Protein AF-A0A139CU90-F1 (afdb_monomer_lite)

Radius of gyration: 16.17 Å; chains: 1; bounding box: 55×35×34 Å

Structure (mmCIF, N/CA/C/O backbone):
data_AF-A0A139CU90-F1
#
_entry.id   AF-A0A139CU90-F1
#
loop_
_atom_site.group_PDB
_atom_site.id
_atom_site.type_symbol
_atom_site.label_atom_id
_atom_site.label_alt_id
_atom_site.label_comp_id
_atom_site.label_asym_id
_atom_site.label_entity_id
_atom_site.label_seq_id
_atom_site.pdbx_PDB_ins_code
_atom_site.Cartn_x
_atom_site.Cartn_y
_atom_site.Cartn_z
_atom_site.occupancy
_atom_site.B_iso_or_equiv
_atom_site.auth_seq_id
_atom_site.auth_comp_id
_atom_site.auth_asym_id
_atom_site.auth_atom_id
_atom_site.pdbx_PDB_model_num
ATOM 1 N N . MET A 1 1 ? -33.641 -4.699 -5.120 1.00 36.62 1 MET A N 1
ATOM 2 C CA . MET A 1 1 ? -32.927 -4.790 -3.833 1.00 36.62 1 MET A CA 1
ATOM 3 C C . MET A 1 1 ? -31.655 -3.981 -3.965 1.00 36.62 1 MET A C 1
ATOM 5 O O . MET A 1 1 ? -30.816 -4.334 -4.775 1.00 36.62 1 MET A O 1
ATOM 9 N N . GLY A 1 2 ? -31.570 -2.863 -3.257 1.00 38.25 2 GLY A N 1
ATOM 10 C CA . GLY A 1 2 ? -30.395 -2.001 -3.213 1.00 38.25 2 GLY A CA 1
ATOM 11 C C . GLY A 1 2 ? -30.595 -1.073 -2.029 1.00 38.25 2 GLY A C 1
ATOM 12 O O . GLY A 1 2 ? -31.448 -0.191 -2.090 1.00 38.25 2 GLY A O 1
ATOM 13 N N . GLN A 1 3 ? -29.927 -1.357 -0.915 1.00 35.12 3 GLN A N 1
ATOM 14 C CA . GLN A 1 3 ? -29.961 -0.478 0.247 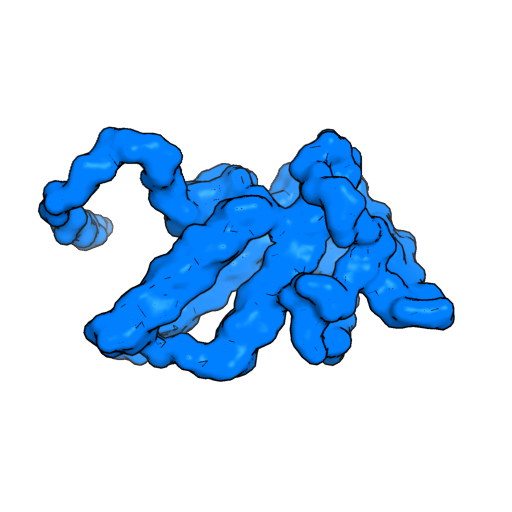1.00 35.12 3 GLN A CA 1
ATOM 15 C C . GLN A 1 3 ? -28.968 0.657 0.003 1.00 35.12 3 GLN A C 1
ATOM 17 O O . GLN A 1 3 ? -27.760 0.449 -0.002 1.00 35.12 3 GLN A O 1
ATOM 22 N N . LEU A 1 4 ? -29.513 1.849 -0.242 1.00 42.84 4 LEU A N 1
ATOM 23 C CA . LEU A 1 4 ? -28.793 3.108 -0.112 1.00 42.84 4 LEU A CA 1
ATOM 24 C C . LEU A 1 4 ? -28.614 3.413 1.378 1.00 42.84 4 LEU A C 1
ATOM 26 O O . LEU A 1 4 ? -29.595 3.467 2.122 1.00 42.84 4 LEU A O 1
ATOM 30 N N . PHE A 1 5 ? -27.376 3.649 1.797 1.00 36.12 5 PHE A N 1
ATOM 31 C CA . PHE A 1 5 ? -27.081 4.268 3.087 1.00 36.12 5 PHE A CA 1
ATOM 32 C C . PHE A 1 5 ? -27.423 5.768 3.024 1.00 36.12 5 PHE A C 1
ATOM 34 O O . PHE A 1 5 ? -27.064 6.421 2.041 1.00 36.12 5 PHE A O 1
ATOM 41 N N . PRO A 1 6 ? -28.088 6.358 4.035 1.00 43.38 6 PRO A N 1
ATOM 42 C CA . PRO A 1 6 ? -28.308 7.794 4.065 1.00 43.38 6 PRO A CA 1
ATOM 43 C C . PRO A 1 6 ? -27.098 8.478 4.714 1.00 43.38 6 PRO A C 1
ATOM 45 O O . PRO A 1 6 ? -26.855 8.315 5.907 1.00 43.38 6 PRO A O 1
ATOM 48 N N . ILE A 1 7 ? -26.355 9.277 3.945 1.00 50.06 7 ILE A N 1
ATOM 49 C CA . ILE A 1 7 ? -25.358 10.204 4.494 1.00 50.06 7 ILE A CA 1
ATOM 50 C C . ILE A 1 7 ? -25.987 11.596 4.507 1.00 50.06 7 ILE A C 1
ATOM 52 O O . ILE A 1 7 ? -26.046 12.296 3.499 1.00 50.06 7 ILE A O 1
ATOM 56 N N . THR A 1 8 ? -26.509 11.996 5.663 1.00 49.69 8 THR A N 1
ATOM 57 C CA . THR A 1 8 ? -26.955 13.369 5.895 1.00 49.69 8 THR A CA 1
ATOM 58 C C . THR A 1 8 ? -25.757 14.265 6.194 1.00 49.69 8 THR A C 1
ATOM 60 O O . THR A 1 8 ? -25.153 14.159 7.257 1.00 49.69 8 THR A O 1
ATOM 63 N N . GLY A 1 9 ? -25.477 15.173 5.258 1.00 47.31 9 GLY A N 1
ATOM 64 C CA . GLY A 1 9 ? -25.091 16.562 5.518 1.00 47.31 9 GLY A CA 1
ATOM 65 C C . GLY A 1 9 ? -23.847 16.816 6.367 1.00 47.31 9 GLY A C 1
ATOM 66 O O . GLY A 1 9 ? -23.964 17.166 7.537 1.00 47.31 9 GLY A O 1
ATOM 67 N N . VAL A 1 10 ? -22.676 16.807 5.727 1.00 41.56 10 VAL A N 1
ATOM 68 C CA . VAL A 1 10 ? -21.528 17.648 6.104 1.00 41.56 10 VAL A CA 1
ATOM 69 C C . VAL A 1 10 ? -20.934 18.211 4.809 1.00 41.56 10 VAL A C 1
ATOM 71 O O . VAL A 1 10 ? -20.835 17.493 3.820 1.00 41.56 10 VAL A O 1
ATOM 74 N N . ASN A 1 11 ? -20.635 19.512 4.804 1.00 36.09 11 ASN A N 1
ATOM 75 C CA . ASN A 1 11 ? -20.187 20.315 3.661 1.00 36.09 11 ASN A CA 1
ATOM 76 C C . ASN A 1 11 ? -19.206 19.588 2.721 1.00 36.09 11 ASN A C 1
ATOM 78 O O . ASN A 1 11 ? -18.043 19.385 3.059 1.00 36.09 11 ASN A O 1
ATOM 82 N N . MET A 1 12 ? -19.686 19.264 1.517 1.00 47.69 12 MET A N 1
ATOM 83 C CA . MET A 1 12 ? -18.894 18.766 0.393 1.00 47.69 12 MET A CA 1
ATOM 84 C C . MET A 1 12 ? -18.181 19.923 -0.316 1.00 47.69 12 MET A C 1
ATOM 86 O O . MET A 1 12 ? -18.684 20.459 -1.305 1.00 47.69 12 MET A O 1
ATOM 90 N N . SER A 1 13 ? -17.004 20.308 0.166 1.00 53.62 13 SER A N 1
ATOM 91 C CA 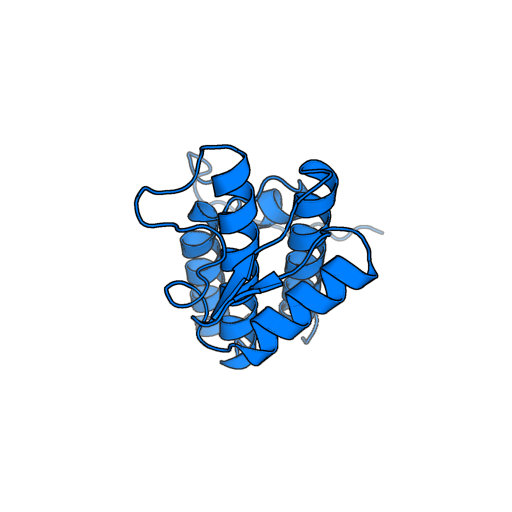. SER A 1 13 ? -16.053 21.061 -0.653 1.00 53.62 13 SER A CA 1
ATOM 92 C C . SER A 1 13 ? -14.620 20.780 -0.194 1.00 53.62 13 SER A C 1
ATOM 94 O O . SER A 1 13 ? -14.261 21.162 0.914 1.00 53.62 13 SER A O 1
ATOM 96 N N . GLU A 1 14 ? -13.847 20.140 -1.084 1.00 43.12 14 GLU A N 1
ATOM 97 C CA . GLU A 1 14 ? -12.376 19.940 -1.126 1.00 43.12 14 GLU A CA 1
ATOM 98 C C . GLU A 1 14 ? -11.785 18.571 -0.734 1.00 43.12 14 GLU A C 1
ATOM 100 O O . GLU A 1 14 ? -10.727 18.222 -1.256 1.00 43.12 14 GLU A O 1
ATOM 105 N N . GLU A 1 15 ? -12.469 17.724 0.034 1.00 49.34 15 GLU A N 1
ATOM 106 C CA . GLU A 1 15 ? -12.034 16.335 0.265 1.00 49.34 15 GLU A CA 1
ATOM 107 C C . GLU A 1 15 ? -12.918 15.382 -0.550 1.00 49.34 15 GLU A C 1
ATOM 109 O O . GLU A 1 15 ? -14.002 15.001 -0.118 1.00 49.34 15 GLU A O 1
ATOM 114 N N . GLU A 1 16 ? -12.488 15.021 -1.762 1.00 59.91 16 GLU A N 1
ATOM 115 C CA . GLU A 1 16 ? -13.016 13.820 -2.425 1.00 59.91 16 GLU A CA 1
ATOM 116 C C . GLU A 1 16 ? -12.876 12.649 -1.439 1.00 59.91 16 GLU A C 1
ATOM 118 O O . GLU A 1 16 ? -11.782 12.451 -0.895 1.00 59.91 16 GLU A O 1
ATOM 123 N N . ASP A 1 17 ? -13.978 11.939 -1.162 1.00 85.06 17 ASP A N 1
ATOM 124 C CA . ASP A 1 17 ? -14.012 10.893 -0.139 1.00 85.06 17 ASP A CA 1
ATOM 125 C C . ASP A 1 17 ? -12.886 9.891 -0.420 1.00 85.06 17 ASP A C 1
ATOM 127 O O . ASP A 1 17 ? -12.758 9.336 -1.514 1.00 85.06 17 ASP A O 1
ATOM 131 N N . VAL A 1 18 ? -12.011 9.686 0.564 1.00 90.12 18 VAL A N 1
ATOM 132 C CA . VAL A 1 18 ? -10.858 8.796 0.418 1.00 90.12 18 VAL A CA 1
ATOM 133 C C . VAL A 1 18 ? -11.291 7.362 0.093 1.00 90.12 18 VAL A C 1
ATOM 135 O O . VAL A 1 18 ? -10.560 6.641 -0.586 1.00 90.12 18 VAL A O 1
ATOM 138 N N . PHE A 1 19 ? -12.502 6.961 0.491 1.00 91.31 19 PHE A N 1
ATOM 139 C CA . PHE A 1 19 ? -13.097 5.694 0.082 1.00 91.31 19 PHE A CA 1
ATOM 140 C C . PHE A 1 19 ? -13.550 5.703 -1.379 1.00 91.31 19 PHE A C 1
ATOM 142 O O . PHE A 1 19 ? -13.304 4.717 -2.075 1.00 91.31 19 PHE A O 1
ATOM 149 N N . ASP A 1 20 ? -14.100 6.806 -1.890 1.00 93.44 20 ASP A N 1
ATOM 150 C CA . ASP A 1 20 ? -14.412 6.940 -3.320 1.00 93.44 20 ASP A CA 1
ATOM 151 C C . ASP A 1 20 ? -13.139 6.819 -4.165 1.00 93.44 20 ASP A C 1
ATOM 153 O O . ASP A 1 20 ? -13.139 6.155 -5.203 1.00 93.44 20 ASP A O 1
ATOM 157 N N . LYS A 1 21 ? -12.011 7.366 -3.692 1.00 94.25 21 LYS A N 1
ATOM 158 C CA . LYS A 1 21 ? -10.713 7.206 -4.367 1.00 94.25 21 LYS A CA 1
ATOM 159 C C . LYS A 1 21 ? -10.222 5.762 -4.397 1.00 94.25 21 LYS A C 1
ATOM 161 O O . LYS A 1 21 ? -9.606 5.346 -5.381 1.00 94.25 21 LYS A O 1
ATOM 166 N N . VAL A 1 22 ? -10.489 4.983 -3.346 1.00 94.12 22 VAL A N 1
ATOM 167 C CA . VAL A 1 22 ? -10.217 3.536 -3.338 1.00 94.12 22 VAL A CA 1
ATOM 168 C C . VAL A 1 22 ? -11.073 2.838 -4.397 1.00 94.12 22 VAL A C 1
ATOM 170 O O . VAL A 1 22 ? -10.536 2.081 -5.206 1.00 94.12 22 VAL A O 1
ATOM 173 N N . GLN A 1 23 ? -12.378 3.124 -4.437 1.00 92.50 23 GLN A N 1
ATOM 174 C CA . GLN A 1 23 ? -13.314 2.491 -5.377 1.00 92.50 23 GLN A CA 1
ATOM 175 C C . GLN A 1 23 ? -13.030 2.859 -6.840 1.00 92.50 23 GLN A C 1
ATOM 177 O O . GLN A 1 23 ? -13.110 2.008 -7.724 1.00 92.50 23 GLN A O 1
ATOM 182 N N . ASN A 1 24 ? -12.632 4.106 -7.095 1.00 94.25 24 ASN A N 1
ATOM 183 C CA . ASN A 1 24 ? -12.322 4.618 -8.431 1.00 94.25 24 ASN A CA 1
ATOM 184 C C . ASN A 1 24 ? -10.868 4.368 -8.861 1.00 94.25 24 ASN A C 1
ATOM 186 O O . ASN A 1 24 ? -10.453 4.824 -9.928 1.00 94.25 24 ASN A O 1
ATOM 190 N N . TYR A 1 25 ? -10.083 3.650 -8.052 1.00 94.81 25 TYR A N 1
ATOM 191 C CA . TYR A 1 25 ? -8.666 3.372 -8.299 1.00 94.81 25 TYR A CA 1
ATOM 192 C C . TYR A 1 25 ? -7.821 4.639 -8.506 1.00 94.81 25 TYR A C 1
ATOM 194 O O . TYR A 1 25 ? -6.882 4.638 -9.302 1.00 94.81 25 TYR A O 1
ATOM 202 N N . SER A 1 26 ? -8.148 5.728 -7.807 1.00 94.50 26 SER A N 1
ATOM 203 C CA . SER A 1 26 ? -7.461 7.023 -7.899 1.00 94.50 26 SER A CA 1
ATOM 204 C C . SER A 1 26 ? -6.634 7.370 -6.656 1.00 94.50 26 SER A C 1
ATOM 206 O O . SER A 1 26 ? -5.897 8.355 -6.686 1.00 94.50 26 SER A O 1
ATOM 208 N N . LEU A 1 27 ? -6.684 6.543 -5.604 1.00 95.19 27 LEU A N 1
ATOM 209 C CA . LEU A 1 27 ? -5.952 6.757 -4.351 1.00 95.19 27 LEU A CA 1
ATOM 210 C C . LEU A 1 27 ? -4.437 6.896 -4.583 1.00 95.19 27 LEU A C 1
ATOM 212 O O . LEU A 1 27 ? -3.831 6.051 -5.248 1.00 95.19 27 LEU A O 1
ATOM 216 N N . ARG A 1 28 ? -3.820 7.948 -4.033 1.00 95.25 28 ARG A N 1
ATOM 217 C CA . ARG A 1 28 ? -2.368 8.212 -4.047 1.00 95.25 28 ARG A CA 1
ATOM 218 C C . ARG A 1 28 ? -1.779 8.122 -2.634 1.00 95.25 28 ARG A C 1
ATOM 220 O O . ARG A 1 28 ? -2.514 8.144 -1.651 1.00 95.25 28 ARG A O 1
ATOM 227 N N . SER A 1 29 ? -0.452 8.052 -2.520 1.00 94.81 29 SER A N 1
ATOM 228 C CA . SER A 1 29 ? 0.212 7.921 -1.211 1.00 94.81 29 SER A CA 1
ATOM 229 C C . SER A 1 29 ? -0.083 9.083 -0.253 1.00 94.81 29 SER A C 1
ATOM 231 O O . SER A 1 29 ? -0.283 8.859 0.930 1.00 94.81 29 SER A O 1
ATOM 233 N N . TYR A 1 30 ? -0.221 10.327 -0.724 1.00 93.12 30 TYR A N 1
ATOM 234 C CA . TYR A 1 30 ? -0.549 11.450 0.174 1.00 93.12 30 TYR A CA 1
ATOM 235 C C . TYR A 1 30 ? -2.017 11.452 0.657 1.00 93.12 30 TYR A C 1
ATOM 237 O O . TYR A 1 30 ? -2.356 12.237 1.542 1.00 93.12 30 TYR A O 1
ATOM 245 N N . ASP A 1 31 ? -2.905 10.616 0.097 1.00 94.62 31 ASP A N 1
ATOM 246 C CA . ASP A 1 31 ? -4.283 10.460 0.595 1.00 94.62 31 ASP A CA 1
ATOM 247 C C . ASP A 1 31 ? -4.325 9.583 1.867 1.00 94.62 31 ASP A C 1
ATOM 249 O O . ASP A 1 31 ? -5.310 9.565 2.608 1.00 94.62 31 ASP A O 1
ATOM 253 N N . PHE A 1 32 ? -3.240 8.862 2.149 1.00 93.81 32 PHE A N 1
ATOM 254 C CA . PHE A 1 32 ? -3.160 7.868 3.211 1.00 93.81 32 PHE A CA 1
ATOM 255 C C . PHE A 1 32 ? -3.275 8.428 4.640 1.00 93.81 32 PHE A C 1
ATOM 257 O O . PHE A 1 32 ? -3.995 7.840 5.452 1.00 93.81 32 PHE A O 1
ATOM 264 N N . PRO A 1 33 ? -2.701 9.604 4.968 1.00 93.38 33 PRO A N 1
ATOM 265 C CA . PRO A 1 33 ? -2.969 10.270 6.241 1.00 93.38 33 PRO A CA 1
ATOM 266 C C . PRO A 1 33 ? -4.461 10.551 6.480 1.00 93.38 33 PRO A C 1
ATOM 268 O O . PRO A 1 33 ? -4.933 10.447 7.616 1.00 93.38 33 PRO A O 1
ATOM 271 N N . ILE A 1 34 ? -5.223 10.871 5.425 1.00 94.88 34 ILE A N 1
ATOM 272 C CA . ILE A 1 34 ? -6.673 11.107 5.506 1.00 94.88 34 ILE A CA 1
ATOM 273 C C . ILE A 1 34 ? -7.401 9.780 5.749 1.00 94.88 34 ILE A C 1
ATOM 275 O O . ILE A 1 34 ? -8.215 9.699 6.674 1.00 94.88 34 ILE A O 1
ATOM 279 N N . LEU A 1 35 ? -7.049 8.728 4.998 1.00 95.44 35 LEU A N 1
ATOM 280 C CA . LEU A 1 35 ? -7.566 7.370 5.200 1.00 95.44 35 LEU A CA 1
ATOM 281 C C . LEU A 1 35 ? -7.354 6.905 6.646 1.00 95.44 35 LEU A C 1
ATOM 283 O O . LEU A 1 35 ? -8.307 6.530 7.331 1.00 95.44 35 LEU A O 1
ATOM 287 N N . MET A 1 36 ? -6.127 7.010 7.159 1.00 96.19 36 MET A N 1
ATOM 288 C CA . MET A 1 36 ? -5.820 6.556 8.512 1.00 96.19 36 MET A CA 1
ATOM 289 C C . MET A 1 36 ? -6.485 7.392 9.596 1.00 96.19 36 MET A C 1
ATOM 291 O O . MET A 1 36 ? -6.933 6.850 10.612 1.00 96.19 36 MET A O 1
ATOM 295 N N . LYS A 1 37 ? -6.593 8.709 9.397 1.00 95.94 37 LYS A N 1
ATOM 296 C CA . LYS A 1 37 ? -7.358 9.577 10.297 1.00 95.94 37 LYS A CA 1
ATOM 297 C C . LYS A 1 37 ? -8.813 9.121 10.369 1.00 95.94 37 LYS A C 1
ATOM 299 O O . LYS A 1 37 ? -9.352 9.047 11.475 1.00 95.94 37 LYS A O 1
ATOM 304 N N . ARG A 1 38 ? -9.424 8.779 9.229 1.00 94.50 38 ARG A N 1
ATOM 305 C CA . ARG A 1 38 ? -10.804 8.293 9.175 1.00 94.50 38 ARG A CA 1
ATOM 306 C C . ARG A 1 38 ? -10.970 6.962 9.904 1.00 94.50 38 ARG A C 1
ATOM 308 O O . ARG A 1 38 ? -11.809 6.882 10.796 1.00 94.50 38 ARG A O 1
ATOM 315 N N . LEU A 1 39 ? -10.122 5.971 9.627 1.00 95.94 39 LEU A N 1
ATOM 316 C CA . LEU A 1 39 ? -10.172 4.663 10.297 1.00 95.94 39 LEU A CA 1
ATOM 317 C C . LEU A 1 39 ? -10.016 4.782 11.819 1.00 95.94 39 LEU A C 1
ATOM 319 O O . LEU A 1 39 ? -10.770 4.181 12.584 1.00 95.94 39 LEU A O 1
ATOM 323 N N . ARG A 1 40 ? -9.095 5.631 12.291 1.00 96.50 40 ARG A N 1
ATOM 324 C CA . ARG A 1 40 ? -8.925 5.895 13.730 1.00 96.50 40 ARG A CA 1
ATOM 325 C C . ARG A 1 40 ? -10.147 6.575 14.350 1.00 96.50 40 ARG A C 1
ATOM 327 O O . ARG A 1 40 ? -10.458 6.319 15.510 1.00 96.50 40 ARG A O 1
ATOM 334 N N . GLN A 1 41 ? -10.825 7.466 13.626 1.00 95.81 41 GLN A N 1
ATOM 335 C CA . GLN A 1 41 ? -12.064 8.095 14.098 1.00 95.81 41 GLN A CA 1
ATOM 336 C C . GLN A 1 41 ? -13.218 7.094 14.166 1.00 95.81 41 GLN A C 1
ATOM 338 O O . GLN A 1 41 ? -13.936 7.074 15.165 1.00 95.81 41 GLN A O 1
ATOM 343 N N . ASP A 1 42 ? -13.365 6.254 13.146 1.00 94.94 42 ASP A N 1
ATOM 344 C CA . ASP A 1 42 ? -14.412 5.236 13.087 1.00 94.94 42 ASP A CA 1
ATOM 345 C C . ASP A 1 42 ? -14.197 4.166 14.168 1.00 94.94 42 ASP A C 1
ATOM 347 O O . ASP A 1 42 ? -15.149 3.788 14.851 1.00 94.94 42 ASP A O 1
ATOM 351 N N . SER A 1 43 ? -12.946 3.793 14.453 1.00 96.31 43 SER A N 1
ATOM 352 C CA . SER A 1 43 ? -12.613 2.927 15.590 1.00 96.31 43 SER A CA 1
ATOM 353 C C . SER A 1 43 ? -12.933 3.567 16.948 1.00 96.31 43 SER A C 1
ATOM 355 O O . SER A 1 43 ? -13.553 2.932 17.798 1.00 96.31 43 SER A O 1
ATOM 357 N N . LYS A 1 44 ? -12.618 4.857 17.149 1.00 96.62 44 LYS A N 1
ATOM 358 C CA . LYS A 1 44 ? -13.007 5.601 18.369 1.00 96.62 44 LYS A CA 1
ATOM 359 C C . LYS A 1 44 ? -14.521 5.686 18.570 1.00 96.62 44 LYS A C 1
ATOM 361 O O . LYS A 1 44 ? -14.973 5.856 19.698 1.00 96.62 44 LYS A O 1
ATOM 366 N N . ARG A 1 45 ? -15.289 5.616 17.483 1.00 96.06 45 ARG A N 1
ATOM 367 C CA . ARG A 1 45 ? -16.758 5.582 17.483 1.00 96.06 45 ARG A CA 1
ATOM 368 C C . ARG A 1 45 ? -17.319 4.161 17.565 1.00 96.06 45 ARG A C 1
ATOM 370 O O . ARG A 1 45 ? -18.531 4.003 17.465 1.00 96.06 45 ARG A O 1
ATOM 377 N N . SER A 1 46 ? -16.459 3.154 17.724 1.00 94.50 46 SER A N 1
ATOM 378 C CA . SER A 1 46 ? -16.824 1.735 17.758 1.00 94.50 46 SER A CA 1
ATOM 379 C C . SER A 1 46 ? -17.556 1.254 16.500 1.00 94.50 46 SER A C 1
ATOM 381 O O . SER A 1 46 ? -18.335 0.310 16.566 1.00 94.50 46 SER A O 1
ATOM 383 N N . LEU A 1 47 ? -17.313 1.895 15.351 1.00 94.69 47 LEU A N 1
ATOM 384 C CA . LEU A 1 47 ? -17.851 1.454 14.060 1.00 94.69 47 LEU A CA 1
ATOM 385 C C . LEU A 1 47 ? -17.042 0.288 13.481 1.00 94.69 47 LEU A C 1
ATOM 387 O O . LEU A 1 47 ? -17.600 -0.556 12.788 1.00 94.69 47 LEU A O 1
ATOM 391 N N . ILE A 1 48 ? -15.742 0.251 13.780 1.00 96.12 48 ILE A N 1
ATOM 392 C CA . ILE A 1 48 ? -14.813 -0.814 13.398 1.00 96.12 48 ILE A CA 1
ATOM 393 C C . ILE A 1 48 ? -13.895 -1.149 14.577 1.00 96.12 48 ILE A C 1
ATOM 395 O O . ILE A 1 48 ? -13.597 -0.291 15.415 1.00 96.12 48 ILE A O 1
ATOM 399 N N . GLU A 1 49 ? -13.394 -2.378 14.620 1.00 96.19 49 GLU A N 1
ATOM 400 C CA . GLU A 1 49 ? -12.262 -2.745 15.469 1.00 96.19 49 GLU A CA 1
ATOM 401 C C . GLU A 1 49 ? -10.979 -2.589 14.643 1.00 96.19 49 GLU A C 1
ATOM 403 O O . GLU A 1 49 ? -10.739 -3.380 13.740 1.00 96.19 49 GLU A O 1
ATOM 408 N N . LEU A 1 50 ? -10.180 -1.554 14.925 1.00 96.62 50 LEU A N 1
ATOM 409 C CA . LEU A 1 50 ? -8.907 -1.317 14.239 1.00 96.62 50 LEU A CA 1
ATOM 410 C C . LEU A 1 50 ? -7.757 -1.851 15.098 1.00 96.62 50 LEU A C 1
ATOM 412 O O . LEU A 1 50 ? -7.426 -1.270 16.136 1.00 96.62 50 LEU A O 1
ATOM 416 N N . LYS A 1 51 ? -7.159 -2.959 14.673 1.00 96.75 51 LYS A N 1
ATOM 417 C CA . LYS A 1 51 ? -6.059 -3.648 15.353 1.00 96.75 51 LYS A CA 1
ATOM 418 C C . LYS A 1 51 ? -4.705 -3.094 14.897 1.00 96.75 51 LYS A C 1
ATOM 420 O O . LYS A 1 51 ? -4.606 -2.502 13.823 1.00 96.75 51 LYS A O 1
ATOM 425 N N . PRO A 1 52 ? -3.634 -3.304 15.686 1.00 96.19 52 PRO A N 1
ATOM 426 C CA . PRO A 1 52 ? -2.278 -2.959 15.260 1.00 96.19 52 PRO A CA 1
ATOM 427 C C . PRO A 1 52 ? -1.889 -3.595 13.919 1.00 96.19 52 PRO A C 1
ATOM 429 O O . PRO A 1 52 ? -1.345 -2.904 13.068 1.00 96.19 52 PRO A O 1
ATOM 432 N N . ASP A 1 53 ? -2.257 -4.862 13.698 1.00 96.75 53 ASP A N 1
ATOM 433 C CA . ASP A 1 53 ? -1.969 -5.572 12.441 1.00 96.75 53 ASP A CA 1
ATOM 434 C C . ASP A 1 53 ? -2.609 -4.890 11.217 1.00 96.75 53 ASP A C 1
ATOM 436 O O . ASP A 1 53 ? -1.980 -4.803 10.164 1.00 96.75 53 ASP A O 1
ATOM 440 N N . ASP A 1 54 ? -3.814 -4.323 11.369 1.00 97.38 54 ASP A N 1
ATOM 441 C CA . ASP A 1 54 ? -4.477 -3.580 10.292 1.00 97.38 54 ASP A CA 1
ATOM 442 C C . ASP A 1 54 ? -3.668 -2.328 9.928 1.00 97.38 54 ASP A C 1
ATOM 444 O O . ASP A 1 54 ? -3.438 -2.048 8.753 1.00 97.38 54 ASP A O 1
ATOM 448 N N . ILE A 1 55 ? -3.193 -1.588 10.939 1.00 97.06 55 ILE A N 1
ATOM 449 C CA . ILE A 1 55 ? -2.372 -0.381 10.749 1.00 97.06 55 ILE A CA 1
ATOM 450 C C . ILE A 1 55 ? -1.091 -0.726 9.986 1.00 97.06 55 ILE A C 1
ATOM 452 O O . ILE A 1 55 ? -0.760 -0.035 9.025 1.00 97.06 55 ILE A O 1
ATOM 456 N N . GLU A 1 56 ? -0.413 -1.807 10.368 1.00 97.50 56 GLU A N 1
ATOM 457 C CA . GLU A 1 56 ? 0.817 -2.264 9.712 1.00 97.50 56 GLU A CA 1
ATOM 458 C C . GLU A 1 56 ? 0.572 -2.634 8.239 1.00 97.50 56 GLU A C 1
ATOM 460 O O . GLU A 1 56 ? 1.381 -2.319 7.368 1.00 97.50 56 GLU A O 1
ATOM 465 N N . TRP A 1 57 ? -0.568 -3.247 7.913 1.00 98.19 57 TRP A N 1
ATOM 466 C CA . TRP A 1 57 ? -0.945 -3.503 6.519 1.00 98.19 57 TRP A CA 1
ATOM 467 C C . TRP A 1 57 ? -1.236 -2.229 5.732 1.00 98.19 57 TRP A C 1
ATOM 469 O O . TRP A 1 57 ? -0.826 -2.117 4.575 1.00 98.19 57 TRP A O 1
ATOM 479 N N . PHE A 1 58 ? -1.917 -1.263 6.346 1.00 98.00 58 PHE A N 1
ATOM 480 C CA . PHE A 1 58 ? -2.150 0.036 5.729 1.00 98.00 58 PHE A CA 1
ATOM 481 C C . PHE A 1 58 ? -0.812 0.733 5.421 1.00 98.00 58 PHE A C 1
ATOM 483 O O . PHE A 1 58 ? -0.602 1.140 4.282 1.00 98.00 58 PHE A O 1
ATOM 490 N N . GLU A 1 59 ? 0.144 0.773 6.349 1.00 97.38 59 GLU A N 1
ATOM 491 C CA . GLU A 1 59 ? 1.499 1.298 6.093 1.00 97.38 59 GLU A CA 1
ATOM 492 C C . GLU A 1 59 ? 2.184 0.628 4.881 1.00 97.38 59 GLU A C 1
ATOM 494 O O . GLU A 1 59 ? 2.823 1.280 4.052 1.00 97.38 59 GLU A O 1
ATOM 499 N N . VAL A 1 60 ? 2.007 -0.684 4.720 1.00 98.00 60 VAL A N 1
ATOM 500 C CA . VAL A 1 60 ? 2.555 -1.439 3.583 1.00 98.00 60 VAL A CA 1
ATOM 501 C C . VAL A 1 60 ? 1.868 -1.070 2.259 1.00 98.00 60 VAL A C 1
ATOM 503 O O . VAL A 1 60 ? 2.533 -0.983 1.222 1.00 98.00 60 VAL A O 1
ATOM 506 N N . TYR A 1 61 ? 0.561 -0.790 2.263 1.00 98.31 61 TYR A N 1
ATOM 507 C CA . TYR A 1 61 ? -0.129 -0.272 1.075 1.00 98.31 61 TYR A CA 1
ATOM 508 C C . TYR A 1 61 ? 0.307 1.159 0.730 1.00 98.31 61 TYR A C 1
ATOM 510 O O . TYR A 1 61 ? 0.429 1.488 -0.453 1.00 98.31 61 TYR A O 1
ATOM 518 N N . GLU A 1 62 ? 0.578 1.999 1.734 1.00 97.69 62 GLU A N 1
ATOM 519 C CA . GLU A 1 62 ? 1.147 3.335 1.528 1.00 97.69 62 GLU A CA 1
ATOM 520 C C . GLU A 1 62 ? 2.505 3.242 0.834 1.00 97.69 62 GLU A C 1
ATOM 522 O O . GLU A 1 62 ? 2.718 3.901 -0.186 1.00 97.69 62 GLU A O 1
ATOM 527 N N . PHE A 1 63 ? 3.388 2.366 1.323 1.00 96.81 63 PHE A N 1
ATOM 528 C CA . PHE A 1 63 ? 4.678 2.093 0.692 1.00 96.81 63 PHE A CA 1
ATOM 529 C C . PHE A 1 63 ? 4.515 1.709 -0.786 1.00 96.81 63 PHE A C 1
ATOM 531 O O . PHE A 1 63 ? 5.199 2.257 -1.652 1.00 96.81 63 PHE A O 1
ATOM 538 N N . ALA A 1 64 ? 3.579 0.814 -1.108 1.00 97.75 64 ALA A N 1
ATOM 539 C CA . ALA A 1 64 ? 3.328 0.417 -2.491 1.00 97.75 64 ALA A CA 1
ATOM 540 C C . ALA A 1 64 ? 2.886 1.607 -3.367 1.00 97.75 64 ALA A C 1
ATOM 542 O O . ALA A 1 64 ? 3.403 1.815 -4.469 1.00 97.75 64 ALA A O 1
ATOM 543 N N . LEU A 1 65 ? 1.977 2.450 -2.868 1.00 97.56 65 LEU A N 1
ATOM 544 C CA . LEU A 1 65 ? 1.557 3.663 -3.576 1.00 97.56 65 LEU A CA 1
ATOM 545 C C . LEU A 1 65 ? 2.700 4.674 -3.744 1.00 97.56 65 LEU A C 1
ATOM 547 O O . LEU A 1 65 ? 2.795 5.292 -4.804 1.00 97.56 65 LEU A O 1
ATOM 551 N N . GLN A 1 66 ? 3.599 4.801 -2.766 1.00 97.00 66 GLN A N 1
ATOM 552 C CA . GLN A 1 66 ? 4.797 5.640 -2.873 1.00 97.00 66 GLN A CA 1
ATOM 553 C C . GLN A 1 66 ? 5.721 5.177 -4.010 1.00 97.00 66 GLN A C 1
ATOM 555 O O . GLN A 1 66 ? 6.236 6.012 -4.753 1.00 97.00 66 GLN A O 1
ATOM 560 N N . GLN A 1 67 ? 5.891 3.863 -4.213 1.00 97.12 67 GLN A N 1
ATOM 561 C CA . GLN A 1 67 ? 6.682 3.336 -5.337 1.00 97.12 67 GLN A CA 1
ATOM 562 C C . GLN A 1 67 ? 6.054 3.678 -6.694 1.00 97.12 67 GLN A C 1
ATOM 564 O O . GLN A 1 67 ? 6.760 4.010 -7.652 1.00 97.12 67 GLN A O 1
ATOM 569 N N . LEU A 1 68 ? 4.722 3.665 -6.779 1.00 97.12 68 LEU A N 1
ATOM 570 C CA . LEU A 1 68 ? 4.025 4.120 -7.977 1.00 97.12 68 LEU A CA 1
ATOM 571 C C . LEU A 1 68 ? 4.176 5.633 -8.189 1.00 97.12 68 LEU A C 1
ATOM 573 O O . LEU A 1 68 ? 4.433 6.071 -9.310 1.00 97.12 68 LEU A O 1
ATOM 577 N N . ASP A 1 69 ? 4.041 6.434 -7.136 1.00 96.12 69 ASP A N 1
ATOM 578 C CA . ASP A 1 69 ? 4.185 7.887 -7.226 1.00 96.12 69 ASP A CA 1
ATOM 579 C C . ASP A 1 69 ? 5.630 8.288 -7.591 1.00 96.12 69 ASP A C 1
ATOM 581 O O . ASP A 1 69 ? 5.823 9.229 -8.362 1.00 96.12 69 ASP A O 1
ATOM 585 N N . LEU A 1 70 ? 6.645 7.532 -7.148 1.00 95.06 70 LEU A N 1
ATOM 586 C CA . LEU A 1 70 ? 8.043 7.694 -7.573 1.00 95.06 70 LEU A CA 1
ATOM 587 C C . LEU A 1 70 ? 8.210 7.450 -9.071 1.00 95.06 70 LEU A C 1
ATOM 589 O O . LEU A 1 70 ? 8.791 8.279 -9.771 1.00 95.06 70 LEU A O 1
ATOM 593 N N . LYS A 1 71 ? 7.658 6.345 -9.585 1.00 94.12 71 LYS A N 1
ATOM 594 C CA . LYS A 1 71 ? 7.685 6.032 -11.021 1.00 94.12 71 LYS A CA 1
ATOM 595 C C . LYS A 1 71 ? 7.041 7.137 -11.862 1.00 94.12 71 LYS A C 1
ATOM 597 O O . LYS A 1 71 ? 7.520 7.427 -12.955 1.00 94.12 71 LYS A O 1
ATOM 602 N N . LYS A 1 72 ? 5.983 7.764 -11.346 1.00 93.56 72 LYS A N 1
ATOM 603 C CA . LYS A 1 72 ? 5.267 8.862 -12.010 1.00 93.56 72 LYS A CA 1
ATOM 604 C C . LYS A 1 72 ? 5.932 10.231 -11.845 1.00 93.56 72 LYS A C 1
ATOM 606 O O . LYS A 1 72 ? 5.455 11.196 -12.438 1.00 93.56 72 LYS A O 1
ATOM 611 N N . GLY A 1 73 ? 6.995 10.337 -11.046 1.00 91.88 73 GLY A N 1
ATOM 612 C CA . GLY A 1 73 ? 7.634 11.614 -10.724 1.00 91.88 73 GLY A CA 1
ATOM 613 C C . GLY A 1 73 ? 6.765 12.533 -9.860 1.00 91.88 73 GLY A C 1
ATOM 614 O O . GLY A 1 73 ? 6.923 13.749 -9.915 1.00 91.88 73 GLY A O 1
ATOM 615 N N . THR A 1 74 ? 5.826 11.972 -9.091 1.00 91.19 74 THR A N 1
ATOM 616 C CA . THR A 1 74 ? 4.881 12.709 -8.232 1.00 91.19 74 THR A CA 1
ATOM 617 C C . THR A 1 74 ? 5.064 12.431 -6.739 1.00 91.19 74 THR A C 1
ATOM 619 O O . THR A 1 74 ? 4.233 12.861 -5.942 1.00 91.19 74 THR A O 1
ATOM 622 N N . ALA A 1 75 ? 6.099 11.683 -6.354 1.00 88.75 75 ALA A N 1
ATOM 623 C CA . ALA A 1 75 ? 6.411 11.411 -4.954 1.00 88.75 75 ALA A CA 1
ATOM 624 C C . ALA A 1 75 ? 6.958 12.650 -4.223 1.00 88.75 75 ALA A C 1
ATOM 626 O O . ALA A 1 75 ? 7.430 13.604 -4.847 1.00 88.75 75 ALA A O 1
ATOM 627 N N . SER A 1 76 ? 6.916 12.617 -2.888 1.00 86.44 76 SER A N 1
ATOM 628 C CA . SER A 1 76 ? 7.587 13.623 -2.059 1.00 86.44 76 SER A CA 1
ATOM 629 C C . SER A 1 76 ? 9.111 13.522 -2.198 1.00 86.44 76 SER A C 1
ATOM 631 O O . SER A 1 76 ? 9.645 12.472 -2.561 1.00 86.44 76 SER A O 1
ATOM 633 N N . SER A 1 77 ? 9.823 14.602 -1.860 1.00 86.06 77 SER A N 1
ATOM 634 C CA . SER A 1 77 ? 11.295 14.648 -1.878 1.00 86.06 77 SER A CA 1
ATOM 635 C C . SER A 1 77 ? 11.958 13.595 -0.992 1.00 86.06 77 SER A C 1
ATOM 637 O O . SER A 1 77 ? 13.085 13.188 -1.263 1.00 86.06 77 SER A O 1
ATOM 639 N N . ASP A 1 78 ? 11.253 13.164 0.051 1.00 85.62 78 ASP A N 1
ATOM 640 C CA . ASP A 1 78 ? 11.782 12.292 1.099 1.00 85.62 78 ASP A CA 1
ATOM 641 C C . ASP A 1 78 ? 11.500 10.809 0.800 1.00 85.62 78 ASP A C 1
ATOM 643 O O . ASP A 1 78 ? 11.911 9.920 1.546 1.00 85.62 78 ASP A O 1
ATOM 647 N N . THR A 1 79 ? 10.790 10.527 -0.299 1.00 87.06 79 THR A N 1
ATOM 648 C CA . THR A 1 79 ? 10.505 9.164 -0.749 1.00 87.06 79 THR A CA 1
ATOM 649 C C . THR A 1 79 ? 11.676 8.641 -1.579 1.00 87.06 79 THR A C 1
ATOM 651 O O . THR A 1 79 ? 12.106 9.279 -2.543 1.00 87.06 79 THR A O 1
ATOM 654 N N . HIS A 1 80 ? 12.173 7.447 -1.252 1.00 89.44 80 HIS A N 1
ATOM 655 C CA . HIS A 1 80 ? 13.273 6.812 -1.977 1.00 89.44 80 HIS A CA 1
ATOM 656 C C . HIS A 1 80 ? 12.855 5.478 -2.614 1.00 89.44 80 HIS A C 1
ATOM 658 O O . HIS A 1 80 ? 12.074 4.728 -2.020 1.00 89.44 80 HIS A O 1
ATOM 664 N N . PRO A 1 81 ? 13.363 5.155 -3.821 1.00 89.38 81 PRO A N 1
ATOM 665 C CA . PRO A 1 81 ? 13.052 3.894 -4.487 1.00 89.38 81 PRO A CA 1
ATOM 666 C C . PRO A 1 81 ? 13.362 2.680 -3.611 1.00 89.38 81 PRO A C 1
ATOM 668 O O . PRO A 1 81 ? 14.480 2.516 -3.126 1.00 89.38 81 PRO A O 1
ATOM 671 N N . GLY A 1 82 ? 12.350 1.838 -3.421 1.00 90.38 82 GLY A N 1
ATOM 672 C CA . GLY A 1 82 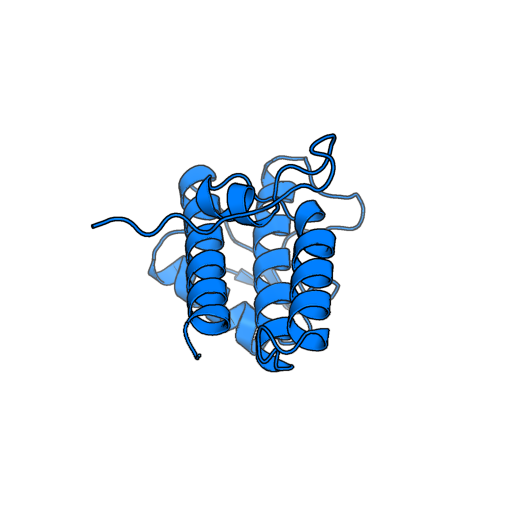? 12.393 0.616 -2.624 1.00 90.38 82 GLY A CA 1
ATOM 673 C C . GLY A 1 82 ? 12.603 0.797 -1.122 1.00 90.38 82 GLY A C 1
ATOM 674 O O . GLY A 1 82 ? 12.642 -0.213 -0.421 1.00 90.38 82 GLY A O 1
ATOM 675 N N . ASP A 1 83 ? 12.737 2.023 -0.606 1.00 92.94 83 ASP A N 1
ATOM 676 C CA . ASP A 1 83 ? 12.927 2.244 0.828 1.00 92.94 83 ASP A CA 1
ATOM 677 C C . ASP A 1 83 ? 11.583 2.243 1.553 1.00 92.94 83 ASP A C 1
ATOM 679 O O . ASP A 1 83 ? 10.819 3.203 1.489 1.00 92.94 83 ASP A O 1
ATOM 683 N N . TRP A 1 84 ? 11.287 1.139 2.234 1.00 93.06 84 TRP A N 1
ATOM 684 C CA . TRP A 1 84 ? 10.056 0.978 3.005 1.00 93.06 84 TRP A CA 1
ATOM 685 C C . TRP A 1 84 ? 10.190 1.452 4.453 1.00 93.06 84 TRP A C 1
ATOM 687 O O . TRP A 1 84 ? 9.176 1.653 5.108 1.00 93.06 84 TRP A O 1
ATOM 697 N N . ARG A 1 85 ? 11.409 1.647 4.973 1.00 91.81 85 ARG A N 1
ATOM 698 C CA . ARG A 1 85 ? 11.672 1.791 6.422 1.00 91.81 85 ARG A CA 1
ATOM 699 C C . ARG A 1 85 ? 11.108 3.070 7.037 1.00 91.81 85 ARG A C 1
ATOM 701 O O . ARG A 1 85 ? 10.924 3.132 8.247 1.00 91.81 85 ARG A O 1
ATOM 708 N N . ASN A 1 86 ? 10.859 4.081 6.209 1.00 89.75 86 ASN A N 1
ATOM 709 C CA . ASN A 1 86 ? 10.250 5.340 6.636 1.00 89.75 86 ASN A CA 1
ATOM 710 C C . ASN A 1 86 ? 8.715 5.292 6.635 1.00 89.75 86 ASN A C 1
ATOM 712 O O . ASN A 1 86 ? 8.090 6.223 7.135 1.00 89.75 86 ASN A O 1
ATOM 716 N N . THR A 1 87 ? 8.124 4.234 6.074 1.00 91.94 87 THR A N 1
ATOM 717 C CA . THR A 1 87 ? 6.678 4.136 5.840 1.00 91.94 87 THR A CA 1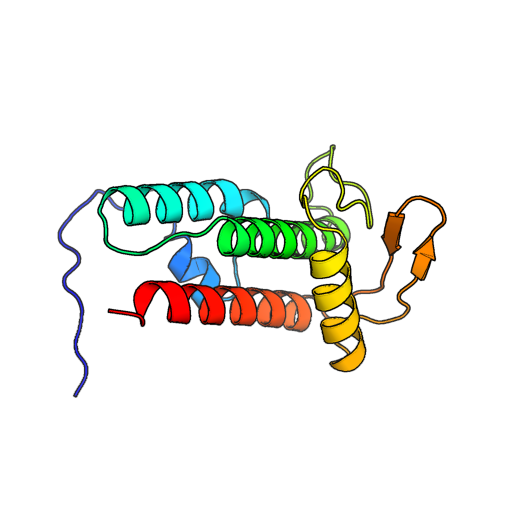
ATOM 718 C C . THR A 1 87 ? 6.074 2.929 6.544 1.00 91.94 87 THR A C 1
ATOM 720 O O . THR A 1 87 ? 5.052 3.069 7.201 1.00 91.94 87 THR A O 1
ATOM 723 N N . ALA A 1 88 ? 6.712 1.762 6.444 1.00 92.50 88 ALA A N 1
ATOM 724 C CA . ALA A 1 88 ? 6.248 0.507 7.018 1.00 92.50 88 ALA A CA 1
ATOM 725 C C . ALA A 1 88 ? 7.126 0.040 8.180 1.00 92.50 88 ALA A C 1
ATOM 727 O O . ALA A 1 88 ? 8.353 0.164 8.158 1.00 92.50 88 ALA A O 1
ATOM 728 N N . SER A 1 89 ? 6.477 -0.545 9.181 1.00 91.75 89 SER A N 1
ATOM 729 C CA . SER A 1 89 ? 7.116 -1.047 10.399 1.00 91.75 89 SER A CA 1
ATOM 730 C C . SER A 1 89 ? 7.478 -2.541 10.359 1.00 91.75 89 SER A C 1
ATOM 732 O O . SER A 1 89 ? 8.391 -2.959 11.074 1.00 91.75 89 SER A O 1
ATOM 734 N N . ASP A 1 90 ? 6.837 -3.342 9.497 1.00 93.00 90 ASP A N 1
ATOM 735 C CA . ASP A 1 90 ? 7.032 -4.799 9.411 1.00 93.00 90 ASP A CA 1
ATOM 736 C C . ASP A 1 90 ? 7.565 -5.244 8.035 1.00 93.00 90 ASP A C 1
ATOM 738 O O . ASP A 1 90 ? 6.835 -5.316 7.040 1.00 93.00 90 ASP A O 1
ATOM 742 N N . PHE A 1 91 ? 8.850 -5.619 7.993 1.00 92.75 91 PHE A N 1
ATOM 743 C CA . PHE A 1 91 ? 9.501 -6.165 6.796 1.00 92.75 91 PHE A CA 1
ATOM 744 C C . PHE A 1 91 ? 8.791 -7.407 6.243 1.00 92.75 91 PHE A C 1
ATOM 746 O O . PHE A 1 91 ? 8.733 -7.591 5.026 1.00 92.75 91 PHE A O 1
ATOM 753 N N . SER A 1 92 ? 8.256 -8.267 7.111 1.00 94.38 92 SER A N 1
ATOM 754 C CA . SER A 1 92 ? 7.631 -9.524 6.695 1.00 94.38 92 SER A CA 1
ATOM 755 C C . SER A 1 92 ? 6.394 -9.246 5.848 1.00 94.38 92 SER A C 1
ATOM 757 O O . SER A 1 92 ? 6.215 -9.882 4.813 1.00 94.38 92 SER A O 1
ATOM 759 N N . LYS A 1 93 ? 5.592 -8.240 6.218 1.00 97.00 93 LYS A N 1
ATOM 760 C CA . LYS A 1 93 ? 4.423 -7.806 5.440 1.00 97.00 93 LYS A CA 1
ATOM 761 C C . LYS A 1 93 ? 4.809 -7.126 4.128 1.00 97.00 93 LYS A C 1
ATOM 763 O O . LYS A 1 93 ? 4.192 -7.410 3.102 1.00 97.00 93 LYS A O 1
ATOM 768 N N . VAL A 1 94 ? 5.858 -6.293 4.128 1.00 96.62 94 VAL A N 1
ATOM 769 C CA . VAL A 1 94 ? 6.411 -5.718 2.884 1.00 96.62 94 VAL A CA 1
ATOM 770 C C . VAL A 1 94 ? 6.814 -6.840 1.931 1.00 96.62 94 VAL A C 1
ATOM 772 O O . VAL A 1 94 ? 6.428 -6.831 0.763 1.00 96.62 94 VAL A O 1
ATOM 775 N N . LYS A 1 95 ? 7.539 -7.843 2.436 1.00 95.62 95 LYS A N 1
ATOM 776 C CA . LYS A 1 95 ? 7.942 -9.008 1.654 1.00 95.62 95 LYS A CA 1
ATOM 777 C C . LYS A 1 95 ? 6.742 -9.807 1.148 1.00 95.62 95 LYS A C 1
ATOM 779 O O . LYS A 1 95 ? 6.711 -10.119 -0.034 1.00 95.62 95 LYS A O 1
ATOM 784 N N . MET A 1 96 ? 5.751 -10.081 1.997 1.00 96.75 96 MET A N 1
ATOM 785 C CA . MET A 1 96 ? 4.524 -10.778 1.593 1.00 96.75 96 MET A CA 1
ATOM 786 C C . MET A 1 96 ? 3.808 -10.060 0.445 1.00 96.75 96 MET A C 1
ATOM 788 O O . MET A 1 96 ? 3.426 -10.709 -0.524 1.00 96.75 96 MET A O 1
ATOM 792 N N . LEU A 1 97 ? 3.653 -8.734 0.525 1.00 98.06 97 LEU A N 1
ATOM 793 C CA . LEU A 1 97 ? 3.020 -7.961 -0.542 1.00 98.06 97 LEU A CA 1
ATOM 794 C C . LEU A 1 97 ? 3.848 -8.001 -1.837 1.00 98.06 97 LEU A C 1
ATOM 796 O O . LEU A 1 97 ? 3.293 -8.195 -2.915 1.00 98.06 97 LEU A O 1
ATOM 800 N N . VAL A 1 98 ? 5.165 -7.797 -1.748 1.00 97.44 98 VAL A N 1
ATOM 801 C CA . VAL A 1 98 ? 6.059 -7.784 -2.919 1.00 97.44 98 VAL A CA 1
ATOM 802 C C . VAL A 1 98 ? 6.094 -9.151 -3.603 1.00 97.44 98 VAL A C 1
ATOM 804 O O . VAL A 1 98 ? 5.952 -9.209 -4.822 1.00 97.44 98 VAL A O 1
ATOM 807 N N . ASP A 1 99 ? 6.212 -10.237 -2.837 1.00 96.75 99 ASP A N 1
ATOM 808 C CA . ASP A 1 99 ? 6.209 -11.601 -3.371 1.00 96.75 99 ASP A CA 1
ATOM 809 C C . ASP A 1 99 ? 4.855 -11.922 -4.050 1.00 96.75 99 ASP A C 1
ATOM 811 O O . ASP A 1 99 ? 4.839 -12.435 -5.169 1.00 96.75 99 ASP A O 1
ATOM 815 N N . ASP A 1 100 ? 3.720 -11.541 -3.441 1.00 97.75 100 ASP A N 1
ATOM 816 C CA . ASP A 1 100 ? 2.375 -11.709 -4.028 1.00 97.75 100 ASP A CA 1
ATOM 817 C C . ASP A 1 100 ? 2.210 -10.930 -5.346 1.00 97.75 100 ASP A C 1
ATOM 819 O O . ASP A 1 100 ? 1.681 -11.446 -6.336 1.00 97.75 100 ASP A O 1
ATOM 823 N N . MET A 1 101 ? 2.704 -9.689 -5.392 1.00 98.25 101 MET A N 1
ATOM 824 C CA . MET A 1 101 ? 2.667 -8.868 -6.602 1.00 98.25 101 MET A CA 1
ATOM 825 C C . MET A 1 101 ? 3.564 -9.424 -7.713 1.00 98.25 101 MET A C 1
ATOM 827 O O . MET A 1 101 ? 3.204 -9.312 -8.889 1.00 98.25 101 MET A O 1
ATOM 831 N N . GLU A 1 102 ? 4.722 -9.994 -7.378 1.00 97.69 102 GLU A N 1
ATOM 832 C CA . GLU A 1 102 ? 5.613 -10.627 -8.355 1.00 97.69 102 GLU A CA 1
ATOM 833 C C . GLU A 1 102 ? 4.990 -11.909 -8.915 1.00 97.69 102 GLU A C 1
ATOM 835 O O . GLU A 1 102 ? 4.932 -12.082 -10.136 1.00 97.69 102 GLU A O 1
ATOM 840 N N . GLU A 1 103 ? 4.428 -12.762 -8.053 1.00 97.81 103 GLU A N 1
ATOM 841 C CA . GLU A 1 103 ? 3.720 -13.981 -8.457 1.00 97.81 103 GLU A CA 1
ATOM 842 C C . GLU A 1 103 ? 2.559 -13.661 -9.413 1.00 97.81 103 GLU A C 1
ATOM 844 O O . GLU A 1 103 ? 2.403 -14.290 -10.466 1.00 97.81 103 GLU A O 1
ATOM 849 N N . LYS A 1 104 ? 1.785 -12.615 -9.102 1.00 97.38 104 LYS A N 1
ATOM 850 C CA . LYS A 1 104 ? 0.668 -12.131 -9.932 1.00 97.38 104 LYS A CA 1
ATOM 851 C C . LYS A 1 104 ? 1.105 -11.295 -11.137 1.00 97.38 104 LYS A C 1
ATOM 853 O O . LYS A 1 104 ? 0.246 -10.840 -11.894 1.00 97.38 104 LYS A O 1
ATOM 858 N N . ARG A 1 105 ? 2.414 -11.102 -11.346 1.00 97.69 105 ARG A N 1
ATOM 859 C CA . ARG A 1 105 ? 3.009 -10.309 -12.441 1.00 97.69 105 ARG A CA 1
ATOM 860 C C . ARG A 1 105 ? 2.543 -8.849 -12.475 1.00 97.69 105 ARG A C 1
ATOM 862 O O . ARG A 1 105 ? 2.526 -8.218 -13.533 1.00 97.69 105 ARG A O 1
ATOM 869 N N . VAL A 1 106 ? 2.163 -8.314 -11.318 1.00 98.25 106 VAL A N 1
ATOM 870 C CA . VAL A 1 106 ? 1.866 -6.889 -11.110 1.00 98.25 106 VAL A CA 1
ATOM 871 C C . VAL A 1 106 ? 3.165 -6.081 -11.080 1.00 98.25 106 VAL A C 1
ATOM 873 O O . VAL A 1 106 ? 3.195 -4.938 -11.534 1.00 98.25 106 VAL A O 1
ATOM 876 N N . ILE A 1 107 ? 4.246 -6.701 -10.603 1.00 98.38 107 ILE A N 1
ATOM 877 C CA . ILE A 1 107 ? 5.630 -6.223 -10.688 1.00 98.38 107 ILE A CA 1
ATOM 878 C C . ILE A 1 107 ? 6.522 -7.309 -11.296 1.00 98.38 107 ILE A C 1
ATOM 880 O O . ILE A 1 107 ? 6.083 -8.440 -11.509 1.00 98.38 107 ILE A O 1
ATOM 884 N N . LYS A 1 108 ? 7.775 -6.964 -11.587 1.00 97.56 108 LYS A N 1
ATOM 885 C CA . LYS A 1 108 ? 8.807 -7.907 -12.032 1.00 97.56 108 LYS A CA 1
ATOM 886 C C . LYS A 1 108 ? 10.200 -7.441 -11.622 1.00 97.56 108 LYS A C 1
ATOM 888 O O . LYS A 1 108 ? 10.373 -6.284 -11.235 1.00 97.56 108 LYS A O 1
ATOM 893 N N . ASP A 1 109 ? 11.183 -8.315 -11.814 1.00 95.88 109 ASP A N 1
ATOM 894 C CA . ASP A 1 109 ? 12.600 -8.036 -11.573 1.00 95.88 109 ASP A CA 1
ATOM 895 C C . ASP A 1 109 ? 12.854 -7.618 -10.109 1.00 95.88 109 ASP A C 1
ATOM 897 O O . ASP A 1 109 ? 13.579 -6.654 -9.851 1.00 95.88 109 ASP A O 1
ATOM 901 N N . VAL A 1 110 ? 12.209 -8.306 -9.152 1.00 95.31 110 VAL A N 1
ATOM 902 C CA . VAL A 1 110 ? 12.351 -8.000 -7.723 1.00 95.31 110 VAL A CA 1
ATOM 903 C C . VAL A 1 110 ? 13.781 -8.282 -7.272 1.00 95.31 110 VAL A C 1
ATOM 905 O O . VAL A 1 110 ? 14.333 -9.364 -7.475 1.00 95.31 110 VAL A O 1
ATOM 908 N N . ASN A 1 111 ? 14.386 -7.298 -6.616 1.00 92.38 111 ASN A N 1
ATOM 909 C CA . ASN A 1 111 ? 15.705 -7.396 -6.022 1.00 92.38 111 ASN A CA 1
ATOM 910 C C . ASN A 1 111 ? 15.688 -6.827 -4.602 1.00 92.38 111 ASN A C 1
ATOM 912 O O . ASN A 1 111 ? 15.402 -5.647 -4.381 1.00 92.38 111 ASN A O 1
ATOM 916 N N . TRP A 1 112 ? 16.039 -7.688 -3.651 1.00 90.69 112 TRP A N 1
ATOM 917 C CA . TRP A 1 112 ? 16.256 -7.334 -2.257 1.00 90.69 112 TRP A CA 1
ATOM 918 C C . TRP A 1 112 ? 17.739 -7.024 -2.059 1.00 90.69 112 TRP A C 1
ATOM 920 O O . TRP A 1 112 ? 18.572 -7.932 -2.033 1.00 90.69 112 TRP A O 1
ATOM 930 N N . ASN A 1 113 ? 18.093 -5.745 -1.947 1.00 79.50 113 ASN A N 1
ATOM 931 C CA . ASN A 1 113 ? 19.496 -5.365 -1.796 1.00 79.50 113 ASN A CA 1
ATOM 932 C C . ASN A 1 113 ? 19.992 -5.495 -0.340 1.00 79.50 113 ASN A C 1
ATOM 934 O O . ASN A 1 113 ? 19.220 -5.554 0.623 1.00 79.50 113 ASN A O 1
ATOM 938 N N . VAL A 1 114 ? 21.320 -5.506 -0.180 1.00 56.84 114 VAL A N 1
ATOM 939 C CA . VAL A 1 114 ? 21.998 -5.466 1.125 1.00 56.84 114 VAL A CA 1
ATOM 940 C C . VAL A 1 114 ? 21.799 -4.068 1.721 1.00 56.84 114 VAL A C 1
ATOM 942 O O . VAL A 1 114 ? 22.575 -3.152 1.472 1.00 56.84 114 VAL A O 1
ATOM 945 N N . GLY A 1 115 ? 20.692 -3.879 2.428 1.00 60.88 115 GLY A N 1
ATOM 946 C CA . GLY A 1 115 ? 20.222 -2.565 2.879 1.00 60.88 115 GLY A CA 1
ATOM 947 C C . GLY A 1 115 ? 18.719 -2.497 3.136 1.00 60.88 115 GLY A C 1
ATOM 948 O O . GLY A 1 115 ? 18.241 -1.470 3.617 1.00 60.88 115 GLY A O 1
ATOM 949 N N . SER A 1 116 ? 18.001 -3.591 2.857 1.00 73.69 116 SER A N 1
ATOM 950 C CA . SER A 1 116 ? 16.558 -3.711 3.048 1.00 73.69 116 SER A CA 1
ATOM 951 C C . SER A 1 116 ? 15.752 -2.847 2.079 1.00 73.69 116 SER A C 1
ATOM 953 O O . SER A 1 116 ? 14.679 -2.398 2.448 1.00 73.69 116 SER A O 1
ATOM 955 N N . LEU A 1 117 ? 16.217 -2.604 0.850 1.00 90.38 117 LEU A N 1
ATOM 956 C CA . LEU A 1 117 ? 15.371 -2.006 -0.188 1.00 90.38 117 LEU A CA 1
ATOM 957 C C . LEU A 1 117 ? 14.652 -3.099 -0.983 1.00 90.38 117 LEU A C 1
ATOM 959 O O . LEU A 1 117 ? 15.254 -4.115 -1.336 1.00 90.38 117 LEU A O 1
ATOM 963 N N . ALA A 1 118 ? 13.383 -2.853 -1.298 1.00 92.94 118 ALA A N 1
ATOM 964 C CA . ALA A 1 118 ? 12.576 -3.656 -2.209 1.00 92.94 118 ALA A CA 1
ATOM 965 C C . ALA A 1 118 ? 12.554 -2.983 -3.589 1.00 92.94 118 ALA A C 1
ATOM 967 O O . ALA A 1 118 ? 11.688 -2.156 -3.871 1.00 92.94 118 ALA A O 1
ATOM 968 N N . ILE A 1 119 ? 13.533 -3.287 -4.442 1.00 93.94 119 ILE A N 1
ATOM 969 C CA . ILE A 1 119 ? 13.618 -2.702 -5.786 1.00 93.94 119 ILE A CA 1
ATOM 970 C C . ILE A 1 119 ? 12.882 -3.607 -6.767 1.00 93.94 119 ILE A C 1
ATOM 972 O O . ILE A 1 119 ? 13.126 -4.807 -6.798 1.00 93.94 119 ILE A O 1
ATOM 976 N N . PHE A 1 120 ? 11.995 -3.039 -7.580 1.00 96.25 120 PHE A N 1
ATOM 977 C CA . PHE A 1 120 ? 11.240 -3.782 -8.585 1.00 96.25 120 PHE A CA 1
ATOM 978 C C . PHE A 1 120 ? 10.798 -2.876 -9.732 1.00 96.25 120 PHE A C 1
ATOM 980 O O . PHE A 1 120 ? 10.760 -1.649 -9.620 1.00 96.25 120 PHE A O 1
ATOM 987 N N . THR A 1 121 ? 10.419 -3.493 -10.844 1.00 97.00 121 THR A N 1
ATOM 988 C CA . THR A 1 121 ? 9.847 -2.809 -12.001 1.00 97.00 121 THR A CA 1
ATOM 989 C C . THR A 1 121 ? 8.327 -2.908 -11.972 1.00 97.00 121 THR A C 1
ATOM 991 O O . THR A 1 121 ? 7.772 -4.001 -11.891 1.00 97.00 121 THR A O 1
ATOM 994 N N . ILE A 1 122 ? 7.644 -1.772 -12.128 1.00 97.94 122 ILE A N 1
ATOM 995 C CA . ILE A 1 122 ? 6.193 -1.708 -12.360 1.00 97.94 122 ILE A CA 1
ATOM 996 C C . ILE A 1 122 ? 5.958 -1.644 -13.881 1.00 97.94 122 ILE A C 1
ATOM 998 O O . ILE A 1 122 ? 6.227 -0.597 -14.476 1.00 97.94 122 ILE A O 1
ATOM 1002 N N . PRO A 1 123 ? 5.516 -2.722 -14.554 1.00 97.38 123 PRO A N 1
ATOM 1003 C CA . PRO A 1 123 ? 5.303 -2.727 -16.002 1.00 97.38 123 PRO A CA 1
ATOM 1004 C C . PRO A 1 123 ? 4.067 -1.924 -16.434 1.00 97.38 123 PRO A C 1
ATOM 1006 O O . PRO A 1 123 ? 4.125 -1.239 -17.451 1.00 97.38 123 PRO A O 1
ATOM 1009 N N . ASP A 1 124 ? 2.984 -1.979 -15.655 1.00 97.62 124 ASP A N 1
ATOM 1010 C CA . ASP A 1 124 ? 1.711 -1.305 -15.930 1.00 97.62 124 ASP A CA 1
ATOM 1011 C C . ASP A 1 124 ? 1.225 -0.578 -14.668 1.00 97.62 124 ASP A C 1
ATOM 1013 O O . ASP A 1 124 ? 0.871 -1.189 -13.659 1.00 97.62 124 ASP A O 1
ATOM 1017 N N . GLU A 1 125 ? 1.219 0.752 -14.730 1.00 96.44 125 GLU A N 1
ATOM 1018 C CA . GLU A 1 125 ? 0.817 1.629 -13.627 1.00 96.44 125 GLU A CA 1
ATOM 1019 C C . GLU A 1 125 ? -0.662 1.500 -13.260 1.00 96.44 125 GLU A C 1
ATOM 1021 O O . GLU A 1 125 ? -1.024 1.629 -12.088 1.00 96.44 125 GLU A O 1
ATOM 1026 N N . SER A 1 126 ? -1.520 1.265 -14.254 1.00 96.00 126 SER A N 1
ATOM 1027 C CA . SER A 1 126 ? -2.964 1.155 -14.051 1.00 96.00 126 SER A CA 1
ATOM 1028 C C . SER A 1 126 ? -3.300 -0.172 -13.385 1.00 96.00 126 SER A C 1
ATOM 1030 O O . SER A 1 126 ? -4.082 -0.201 -12.434 1.00 96.00 126 SER A O 1
ATOM 1032 N N . LEU A 1 127 ? -2.667 -1.260 -13.839 1.00 97.25 127 LEU A N 1
ATOM 1033 C CA . LEU A 1 127 ? -2.787 -2.574 -13.210 1.00 97.25 127 LEU A CA 1
ATOM 1034 C C . LEU A 1 127 ? -2.267 -2.545 -11.770 1.00 97.25 127 LEU A C 1
ATOM 1036 O O . LEU A 1 127 ? -2.961 -3.014 -10.871 1.00 97.25 127 LEU A O 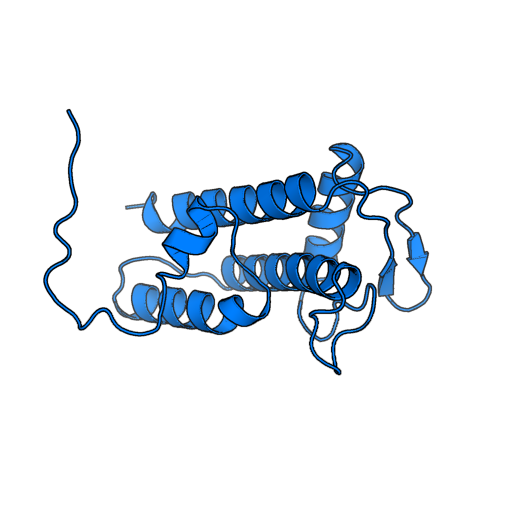1
ATOM 1040 N N . TYR A 1 128 ? -1.091 -1.952 -11.547 1.00 98.31 128 TYR A N 1
ATOM 1041 C CA . TYR A 1 128 ? -0.498 -1.813 -10.219 1.00 98.31 128 TYR A CA 1
ATOM 1042 C C . TYR A 1 128 ? -1.418 -1.049 -9.267 1.00 98.31 128 TYR A C 1
ATOM 1044 O O . TYR A 1 128 ? -1.769 -1.549 -8.200 1.00 98.31 128 TYR A O 1
ATOM 1052 N N . ARG A 1 129 ? -1.883 0.139 -9.674 1.00 97.81 129 ARG A N 1
ATOM 1053 C CA . ARG A 1 129 ? -2.776 0.962 -8.849 1.00 97.81 129 ARG A CA 1
ATOM 1054 C C . ARG A 1 129 ? -4.074 0.237 -8.522 1.00 97.81 129 ARG A C 1
ATOM 1056 O O . ARG A 1 129 ? -4.485 0.225 -7.364 1.00 97.81 129 ARG A O 1
ATOM 1063 N N . ARG A 1 130 ? -4.702 -0.380 -9.529 1.00 97.62 130 ARG A N 1
ATOM 1064 C CA . ARG A 1 130 ? -5.925 -1.166 -9.343 1.00 97.62 130 ARG A CA 1
ATOM 1065 C C . ARG A 1 130 ? -5.693 -2.303 -8.355 1.00 97.62 130 ARG A C 1
ATOM 1067 O O . ARG A 1 130 ? -6.517 -2.494 -7.473 1.00 97.62 130 ARG A O 1
ATOM 1074 N N . HIS A 1 131 ? -4.583 -3.027 -8.480 1.00 97.94 131 HIS A N 1
ATOM 1075 C CA . HIS A 1 131 ? -4.250 -4.125 -7.581 1.00 97.94 131 HIS A CA 1
ATOM 1076 C C . HIS A 1 131 ? -4.171 -3.660 -6.120 1.00 97.94 131 HIS A C 1
ATOM 1078 O O . HIS A 1 131 ? -4.879 -4.205 -5.274 1.00 97.94 131 HIS A O 1
ATOM 1084 N N . ILE A 1 132 ? -3.407 -2.599 -5.839 1.00 98.06 132 ILE A N 1
ATOM 1085 C CA . ILE A 1 132 ? -3.288 -2.043 -4.482 1.00 98.06 132 ILE A CA 1
ATOM 1086 C C . ILE A 1 132 ? -4.638 -1.539 -3.957 1.00 98.06 132 ILE A C 1
ATOM 1088 O O . ILE A 1 132 ? -5.022 -1.857 -2.835 1.00 98.06 132 ILE A O 1
ATOM 1092 N N . CYS A 1 133 ? -5.408 -0.813 -4.771 1.00 97.62 133 CYS A N 1
ATOM 1093 C CA . CYS A 1 133 ? -6.729 -0.333 -4.362 1.00 97.62 133 CYS A CA 1
ATOM 1094 C C . CYS A 1 133 ? -7.717 -1.483 -4.093 1.00 97.62 133 CYS A C 1
ATOM 1096 O O . CYS A 1 133 ? -8.527 -1.382 -3.176 1.00 97.62 133 CYS A O 1
ATOM 1098 N N . CYS A 1 134 ? -7.637 -2.597 -4.827 1.00 97.50 134 CYS A N 1
ATOM 1099 C CA . CYS A 1 134 ? -8.433 -3.793 -4.542 1.00 97.50 134 CYS A CA 1
ATOM 1100 C C . CYS A 1 134 ? -8.051 -4.443 -3.204 1.00 97.50 134 CYS A C 1
ATOM 1102 O O . CYS A 1 134 ? -8.943 -4.868 -2.468 1.00 97.50 134 CYS A O 1
ATOM 1104 N N . LEU A 1 135 ? -6.757 -4.505 -2.866 1.00 97.94 135 LEU A N 1
ATOM 1105 C CA . LEU A 1 135 ? -6.302 -4.991 -1.557 1.00 97.94 135 LEU A CA 1
ATOM 1106 C C . LEU A 1 135 ? -6.835 -4.100 -0.431 1.00 97.94 135 LEU A C 1
ATOM 1108 O O . LEU A 1 135 ? -7.459 -4.604 0.500 1.00 97.94 135 LEU A O 1
ATOM 1112 N 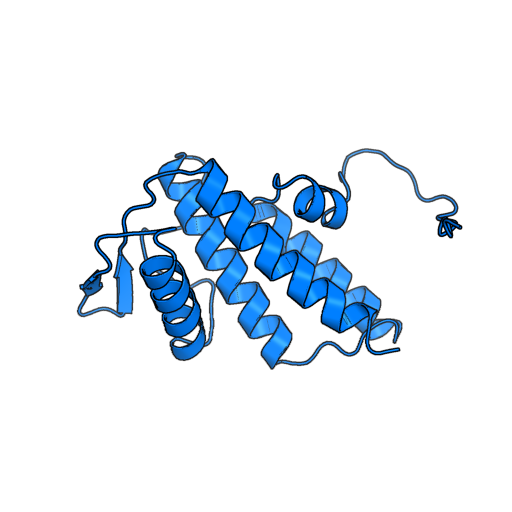N . ILE A 1 136 ? -6.694 -2.778 -0.578 1.00 98.06 136 ILE A N 1
ATOM 1113 C CA . ILE A 1 136 ? -7.243 -1.793 0.364 1.00 98.06 136 ILE A CA 1
ATOM 1114 C C . ILE A 1 136 ? -8.759 -1.966 0.497 1.00 98.06 136 ILE A C 1
ATOM 1116 O O . ILE A 1 136 ? -9.268 -2.062 1.607 1.00 98.06 136 ILE A O 1
ATOM 1120 N N . SER A 1 137 ? -9.495 -2.063 -0.614 1.00 96.25 137 SER A N 1
ATOM 1121 C CA . SER A 1 137 ? -10.950 -2.246 -0.589 1.00 96.25 137 SER A CA 1
ATOM 1122 C C . SER A 1 137 ? -11.365 -3.548 0.093 1.00 96.25 137 SER A C 1
ATOM 1124 O O . SER A 1 137 ? -12.391 -3.577 0.766 1.00 96.25 137 SER A O 1
ATOM 1126 N N . THR A 1 138 ? -10.592 -4.622 -0.075 1.00 96.50 138 THR A N 1
ATOM 1127 C CA . THR A 1 138 ? -10.856 -5.913 0.576 1.00 96.50 138 THR A CA 1
ATOM 1128 C C . THR A 1 138 ? -10.640 -5.806 2.083 1.00 96.50 138 THR A C 1
ATOM 1130 O O . THR A 1 138 ? -11.493 -6.240 2.853 1.00 96.50 138 THR A O 1
ATOM 1133 N N . HIS A 1 139 ? -9.547 -5.162 2.500 1.00 96.88 139 HIS A N 1
ATOM 1134 C CA . HIS A 1 139 ? -9.231 -4.920 3.905 1.00 96.88 139 HIS A CA 1
ATOM 1135 C C . HIS A 1 139 ? -10.286 -4.015 4.570 1.00 96.88 139 HIS A C 1
ATOM 1137 O O . HIS A 1 139 ? -10.810 -4.321 5.640 1.00 96.88 139 HIS A O 1
ATOM 1143 N N . LEU A 1 140 ? -10.696 -2.933 3.903 1.00 95.62 140 LEU A N 1
ATOM 1144 C CA . LEU A 1 140 ? -11.815 -2.105 4.358 1.00 95.62 140 LEU A CA 1
ATOM 1145 C C . LEU A 1 140 ? -13.102 -2.936 4.467 1.00 95.62 140 LEU A C 1
ATOM 1147 O O . LEU A 1 140 ? -13.798 -2.862 5.476 1.00 95.62 140 LEU A O 1
ATOM 1151 N N . GLY A 1 141 ? -13.385 -3.787 3.479 1.00 94.81 141 GLY A N 1
ATOM 1152 C CA . GLY A 1 141 ? -14.517 -4.710 3.510 1.00 94.81 141 GLY A CA 1
ATOM 1153 C C . GLY A 1 141 ? -14.528 -5.615 4.745 1.00 94.81 141 GLY A C 1
ATOM 1154 O O . GLY A 1 141 ? -15.578 -5.767 5.363 1.00 94.81 141 GLY A O 1
ATOM 1155 N N . SER A 1 142 ? -13.381 -6.162 5.162 1.00 94.94 142 SER A N 1
ATOM 1156 C CA . SER A 1 142 ? -13.307 -6.968 6.389 1.00 94.94 142 SER A CA 1
ATOM 1157 C C . SER A 1 142 ? -13.478 -6.142 7.665 1.00 94.94 142 SER A C 1
ATOM 1159 O O . SER A 1 142 ? -14.084 -6.626 8.616 1.00 94.94 142 SER A O 1
ATOM 1161 N N . LEU A 1 143 ? -13.000 -4.894 7.695 1.00 94.62 143 LEU A N 1
ATOM 1162 C CA . LEU A 1 143 ? -13.164 -4.015 8.860 1.00 94.62 143 LEU A CA 1
ATOM 1163 C C . LEU A 1 143 ? -14.624 -3.615 9.085 1.00 94.62 143 LEU A C 1
ATOM 1165 O O . LEU A 1 143 ? -15.100 -3.644 10.217 1.00 94.62 143 LEU A O 1
ATOM 1169 N N . TYR A 1 144 ? -15.338 -3.260 8.016 1.00 91.31 144 TYR A N 1
ATOM 1170 C CA . TYR A 1 144 ? -16.735 -2.820 8.096 1.00 91.31 144 TYR A CA 1
ATOM 1171 C C . TYR A 1 144 ? -17.749 -3.975 8.002 1.00 91.31 144 TYR A C 1
ATOM 1173 O O . TYR A 1 144 ? -18.907 -3.792 8.366 1.00 91.31 144 TYR A O 1
ATOM 1181 N N . GLY A 1 145 ? -17.339 -5.153 7.520 1.00 78.12 145 GLY A N 1
ATOM 1182 C CA . GLY A 1 145 ? -18.197 -6.330 7.339 1.00 78.12 145 GLY A CA 1
ATOM 1183 C C . GLY A 1 145 ? -18.258 -7.294 8.529 1.00 78.12 145 GLY A C 1
ATOM 1184 O O . GLY A 1 145 ? -19.082 -8.201 8.511 1.00 78.12 145 GLY A O 1
ATOM 1185 N N . ASN A 1 146 ? -17.421 -7.109 9.556 1.00 53.12 146 ASN A N 1
ATOM 1186 C CA . ASN A 1 146 ? -17.386 -7.938 10.773 1.00 53.12 146 ASN A CA 1
ATOM 1187 C C . ASN A 1 146 ? -18.371 -7.471 11.874 1.00 53.12 146 ASN A C 1
ATOM 1189 O O . ASN A 1 146 ? -18.082 -7.639 13.060 1.00 53.12 146 ASN A O 1
ATOM 1193 N N . GLN A 1 147 ? -19.508 -6.869 11.502 1.00 42.84 147 GLN A N 1
ATOM 1194 C CA . GLN A 1 147 ? -20.570 -6.480 12.446 1.00 42.84 147 GLN A CA 1
ATOM 1195 C C . GLN A 1 147 ? -21.632 -7.568 12.611 1.00 42.84 147 GLN A C 1
ATOM 1197 O O . GLN A 1 147 ? -22.080 -8.123 11.582 1.00 42.84 147 GLN A O 1
#

Foldseek 3Di:
DDDDDDDDDDDPDDDPDLLVCLVVLNHALVCLVVVVVVVVVCVVVVLFPDDPVLVLLSLLLSLLRQLLCVVVVNHDPPRDAQDSVVRHDDLVSNVVVLVVCCVVVQWDPWDQDPPRGTHIGRPDSSSSSNVSSVVVVVSVCVGNVPD

Sequence (147 aa):
MGQLFPITGVNMSEEEDVFDKVQNYSLRSYDFPILMKRLRQDSKRSLIELKPDDIEWFEVYEFALQQLDLKKGTASSDTHPGDWRNTASDFSKVKMLVDDMEEKRVIKDVNWNVGSLAIFTIPDESLYRRHICCLISTHLGSLYGNQ

Secondary structure (DSSP, 8-state):
------------SS---HHHHHHTT---GGGHHHHHHHHHHHHHTTSS---HHHHHHHHHHHHHHHHHHHHTT-S-TT--TTB-TTT-S-HHHHHHHHHHHHHTTSSEEEEE-TTSBEEEE-S-HHHHHHHHHHHHHHHHHHHHH--

pLDDT: mean 88.01, std 17.24, range [35.12, 98.38]